Protein AF-A0A225W3D7-F1 (afdb_monomer_lite)

Structure (mmCIF, N/CA/C/O backbone):
data_AF-A0A225W3D7-F1
#
_entry.id   AF-A0A225W3D7-F1
#
loop_
_atom_site.group_PDB
_atom_site.id
_atom_site.type_symbol
_atom_site.label_atom_id
_atom_site.label_alt_id
_atom_site.label_comp_id
_atom_site.label_asym_id
_atom_site.label_entity_id
_atom_site.label_seq_id
_atom_site.pdbx_PDB_ins_code
_atom_site.Cartn_x
_atom_site.Cartn_y
_atom_site.Cartn_z
_atom_site.occupancy
_atom_site.B_iso_or_equiv
_atom_site.auth_seq_id
_atom_site.auth_comp_id
_atom_site.auth_asym_id
_atom_site.auth_atom_id
_atom_site.pdbx_PDB_model_num
ATOM 1 N N . MET A 1 1 ? -25.506 -6.563 2.446 1.00 46.19 1 MET A N 1
ATOM 2 C CA . MET A 1 1 ? -24.311 -6.258 3.264 1.00 46.19 1 MET A CA 1
ATOM 3 C C . MET A 1 1 ? -24.470 -6.936 4.627 1.00 46.19 1 MET A C 1
ATOM 5 O O . MET A 1 1 ? -25.167 -6.408 5.478 1.00 46.19 1 MET A O 1
ATOM 9 N N . MET A 1 2 ? -23.914 -8.143 4.806 1.00 47.34 2 MET A N 1
ATOM 10 C CA . MET A 1 2 ? -24.110 -8.988 6.008 1.00 47.34 2 MET A CA 1
ATOM 11 C C . MET A 1 2 ? -23.535 -8.390 7.308 1.00 47.34 2 MET A C 1
ATOM 13 O O . MET A 1 2 ? -23.976 -8.756 8.388 1.00 47.34 2 MET A O 1
ATOM 17 N N . ILE A 1 3 ? -22.587 -7.451 7.216 1.00 51.03 3 ILE A N 1
ATOM 18 C CA . ILE A 1 3 ? -21.851 -6.908 8.374 1.00 51.03 3 ILE A CA 1
ATOM 19 C C . ILE A 1 3 ? -22.682 -5.896 9.187 1.00 51.03 3 ILE A C 1
ATOM 21 O O . ILE A 1 3 ? -22.378 -5.651 10.344 1.00 51.03 3 ILE A O 1
ATOM 25 N N . ARG A 1 4 ? -23.775 -5.346 8.640 1.00 57.97 4 ARG A N 1
ATOM 26 C CA . ARG A 1 4 ? -24.638 -4.401 9.380 1.00 57.97 4 ARG A CA 1
ATOM 27 C C . ARG A 1 4 ? -25.590 -5.061 10.382 1.00 57.97 4 ARG A C 1
ATOM 29 O O . ARG A 1 4 ? -26.176 -4.355 11.192 1.00 57.97 4 ARG A O 1
ATOM 36 N N . ALA A 1 5 ? -25.770 -6.380 10.313 1.00 67.00 5 ALA A N 1
ATOM 37 C CA . ALA A 1 5 ? -26.705 -7.103 11.177 1.00 67.00 5 ALA A CA 1
ATOM 38 C C . ALA A 1 5 ? -26.082 -7.588 12.498 1.00 67.00 5 ALA A C 1
ATOM 40 O O . ALA A 1 5 ? -26.824 -7.939 13.409 1.00 67.00 5 ALA A O 1
ATOM 41 N N . TYR A 1 6 ? -24.751 -7.606 12.598 1.00 71.06 6 TYR A N 1
ATOM 42 C CA . TYR A 1 6 ? -24.012 -8.186 13.720 1.00 71.06 6 TYR A CA 1
ATOM 43 C C . TYR A 1 6 ? -23.011 -7.181 14.279 1.00 71.06 6 TYR A C 1
ATOM 45 O O . TYR A 1 6 ? -22.413 -6.409 13.524 1.00 71.06 6 TYR A O 1
ATOM 53 N N . ALA A 1 7 ? -22.804 -7.199 15.593 1.00 80.75 7 ALA A N 1
ATOM 54 C CA . ALA A 1 7 ? -21.787 -6.364 16.216 1.00 80.75 7 ALA A CA 1
ATOM 55 C C . ALA A 1 7 ? -20.384 -6.873 15.849 1.00 80.75 7 ALA A C 1
ATOM 57 O O . ALA A 1 7 ? -20.157 -8.074 15.691 1.00 80.75 7 ALA A O 1
ATOM 58 N N . TRP A 1 8 ? -19.405 -5.968 15.747 1.00 84.19 8 TRP A N 1
ATOM 59 C CA . TRP A 1 8 ? -18.025 -6.360 15.438 1.00 84.19 8 TRP A CA 1
ATOM 60 C C . TRP A 1 8 ? -17.459 -7.367 16.451 1.00 84.19 8 TRP A C 1
ATOM 62 O O . TRP A 1 8 ? -16.755 -8.296 16.063 1.00 84.19 8 TRP A O 1
ATOM 72 N N . SER A 1 9 ? -17.833 -7.246 17.726 1.00 84.00 9 SER A N 1
ATOM 73 C CA . SER A 1 9 ? -17.479 -8.195 18.789 1.00 84.00 9 SER A CA 1
ATOM 74 C C . SER A 1 9 ? -17.951 -9.631 18.526 1.00 84.00 9 SER A C 1
ATOM 76 O O . SER A 1 9 ? -17.339 -10.571 19.027 1.00 84.00 9 SER A O 1
ATOM 78 N N . GLU A 1 10 ? -19.006 -9.818 17.733 1.00 82.62 10 GLU A N 1
ATOM 79 C CA . GLU A 1 10 ? -19.596 -11.128 17.441 1.00 82.62 10 GLU A CA 1
ATOM 80 C C . GLU A 1 10 ? -18.917 -11.808 16.250 1.00 82.62 10 GLU A C 1
ATOM 82 O O . GLU A 1 10 ? -18.742 -13.026 16.237 1.00 82.62 10 GLU A O 1
ATOM 87 N N . ILE A 1 11 ? -18.526 -11.026 15.238 1.00 83.44 11 ILE A N 1
ATOM 88 C CA . ILE A 1 11 ? -18.059 -11.560 13.949 1.00 83.44 11 ILE A CA 1
ATOM 89 C C . ILE A 1 11 ? -16.603 -11.230 13.623 1.00 83.44 11 ILE A C 1
ATOM 91 O O . ILE A 1 11 ? -16.066 -11.775 12.661 1.00 83.44 11 ILE A O 1
ATOM 95 N N . GLY A 1 12 ? -15.947 -10.364 14.396 1.00 83.00 12 GLY A N 1
ATOM 96 C CA . GLY A 1 12 ? -14.654 -9.781 14.039 1.00 83.00 12 GLY A CA 1
ATOM 97 C C . GLY A 1 12 ? -13.558 -10.821 13.826 1.00 83.00 12 GLY A C 1
ATOM 98 O O . GLY A 1 12 ? -12.885 -10.810 12.796 1.00 83.00 12 GLY A O 1
ATOM 99 N N . VAL A 1 13 ? -13.443 -11.784 14.745 1.00 83.31 13 VAL A N 1
ATOM 100 C CA . VAL A 1 13 ? -12.462 -12.882 14.652 1.00 83.31 13 VAL A CA 1
ATOM 101 C C . VAL A 1 13 ? -12.706 -13.733 13.403 1.00 83.31 13 VAL A C 1
ATOM 103 O O . VAL A 1 13 ? -11.789 -14.003 12.628 1.00 83.31 13 VAL A O 1
ATOM 106 N N . VAL A 1 14 ? -13.963 -14.113 13.156 1.00 84.12 14 VAL A N 1
ATOM 107 C CA . VAL A 1 14 ? -14.334 -14.928 11.989 1.00 84.12 14 VAL A CA 1
ATOM 108 C C . VAL A 1 14 ? -14.073 -14.161 10.691 1.00 84.12 14 VAL A C 1
ATOM 110 O O . VAL A 1 14 ? -13.495 -14.715 9.756 1.00 84.12 14 VAL A O 1
ATOM 113 N N . GLY A 1 15 ? -14.429 -12.876 10.646 1.00 81.44 15 GLY A N 1
ATOM 114 C CA . GLY A 1 15 ? -14.193 -12.001 9.501 1.00 81.44 15 GLY A CA 1
ATOM 115 C C . GLY A 1 15 ? -12.708 -11.863 9.169 1.00 81.44 15 GLY A C 1
ATOM 116 O O . GLY A 1 15 ? -12.321 -12.028 8.012 1.00 81.44 15 GLY A O 1
ATOM 117 N N . MET A 1 16 ? -11.855 -11.643 10.173 1.00 82.00 16 MET A N 1
ATOM 118 C CA . MET A 1 16 ? -10.404 -11.572 9.970 1.00 82.00 16 MET A CA 1
ATOM 119 C C . MET A 1 16 ? -9.820 -12.889 9.454 1.00 82.00 16 MET A C 1
ATOM 121 O O . MET A 1 16 ? -8.981 -12.886 8.546 1.00 82.00 16 MET A O 1
ATOM 125 N N . LYS A 1 17 ? -10.281 -14.021 9.992 1.00 82.62 17 LYS A N 1
ATOM 126 C CA . LYS A 1 17 ? -9.837 -15.347 9.560 1.00 82.62 17 LYS A CA 1
ATOM 127 C C . LYS A 1 17 ? -10.194 -15.622 8.098 1.00 82.62 17 LYS A C 1
ATOM 129 O O . LYS A 1 17 ? -9.327 -16.054 7.339 1.00 82.62 17 LYS A O 1
ATOM 134 N N . VAL A 1 18 ? -11.433 -15.329 7.691 1.00 81.44 18 VAL A N 1
ATOM 135 C CA . VAL A 1 18 ? -11.905 -15.508 6.303 1.00 81.44 18 VAL A CA 1
ATOM 136 C C . VAL A 1 18 ? -11.106 -14.649 5.323 1.00 81.44 18 VAL A C 1
ATOM 138 O O . VAL A 1 18 ? -10.781 -15.110 4.233 1.00 81.44 18 VAL A O 1
ATOM 141 N N . MET A 1 19 ? -10.718 -13.435 5.716 1.00 78.62 19 MET A N 1
ATOM 142 C CA . MET A 1 19 ? -9.915 -12.549 4.863 1.00 78.62 19 MET A CA 1
ATOM 143 C C . MET A 1 19 ? -8.419 -12.895 4.831 1.00 78.62 19 MET A C 1
ATOM 145 O O . MET A 1 19 ? -7.617 -12.126 4.306 1.00 78.62 19 MET A O 1
ATOM 149 N N . GLY A 1 20 ? -8.011 -14.031 5.403 1.00 75.31 20 GLY A N 1
ATOM 150 C CA . GLY A 1 20 ? -6.622 -14.489 5.360 1.00 75.31 20 GLY A CA 1
ATOM 151 C C . GLY A 1 20 ? -5.661 -13.679 6.238 1.00 75.31 20 GLY A C 1
ATOM 152 O O . GLY A 1 20 ? -4.445 -13.870 6.154 1.00 75.31 20 GLY A O 1
ATOM 153 N N . ILE A 1 21 ? -6.181 -12.810 7.111 1.00 77.38 21 ILE A N 1
ATOM 154 C CA . ILE A 1 21 ? -5.370 -12.016 8.043 1.00 77.38 21 ILE A CA 1
ATOM 155 C C . ILE A 1 21 ? -4.694 -12.938 9.056 1.00 77.38 21 ILE A C 1
ATOM 157 O O . ILE A 1 21 ? -3.502 -12.797 9.304 1.00 77.38 21 ILE A O 1
ATOM 161 N N . GLU A 1 22 ? -5.405 -13.925 9.593 1.00 66.75 22 GLU A N 1
ATOM 162 C CA . GLU A 1 22 ? -4.823 -14.862 10.565 1.00 66.75 22 GLU A CA 1
ATOM 163 C C . GLU A 1 22 ? -4.150 -16.070 9.905 1.00 66.75 22 GLU A C 1
ATOM 165 O O . GLU A 1 22 ? -3.171 -16.598 10.419 1.00 66.75 22 GLU A O 1
ATOM 170 N N . ALA A 1 23 ? -4.639 -16.497 8.740 1.00 61.50 23 ALA A N 1
ATOM 171 C CA . ALA A 1 23 ? -4.251 -17.777 8.150 1.00 61.50 23 ALA A CA 1
ATOM 172 C C . ALA A 1 23 ? -2.967 -17.743 7.295 1.00 61.50 23 ALA A C 1
ATOM 174 O O . ALA A 1 23 ? -2.565 -18.781 6.782 1.00 61.50 23 ALA A O 1
ATOM 175 N N . ASN A 1 24 ? -2.320 -16.581 7.119 1.00 58.69 24 ASN A N 1
ATOM 176 C CA . ASN A 1 24 ? -1.151 -16.413 6.234 1.00 58.69 24 ASN A CA 1
ATOM 177 C C . ASN A 1 24 ? -1.342 -17.026 4.827 1.00 58.69 24 ASN A C 1
ATOM 179 O O . ASN A 1 24 ? -0.375 -17.441 4.188 1.00 58.69 24 ASN A O 1
ATOM 183 N N . TYR A 1 25 ? -2.579 -17.043 4.312 1.00 51.28 25 TYR A N 1
ATOM 184 C CA . TYR A 1 25 ? -2.802 -17.248 2.880 1.00 51.28 25 TYR A CA 1
ATOM 185 C C . TYR A 1 25 ? -2.006 -16.183 2.114 1.00 51.28 25 TYR A C 1
ATOM 187 O O . TYR A 1 25 ? -1.880 -15.060 2.605 1.00 51.28 25 TYR A O 1
ATOM 195 N N . GLY A 1 26 ? -1.429 -16.573 0.970 1.00 53.19 26 GLY A N 1
ATOM 196 C CA . GLY A 1 26 ? -0.350 -15.873 0.257 1.00 53.19 26 GLY A CA 1
ATOM 197 C C . GLY A 1 26 ? -0.387 -14.337 0.273 1.00 53.19 26 GLY A C 1
ATOM 198 O O . GLY A 1 26 ? -1.444 -13.715 0.344 1.00 53.19 26 GLY A O 1
ATOM 199 N N . MET A 1 27 ? 0.803 -13.733 0.164 1.00 56.69 27 MET A N 1
ATOM 200 C CA . MET A 1 27 ? 1.127 -12.350 0.570 1.00 56.69 27 MET A CA 1
ATOM 201 C C . MET A 1 27 ? 0.165 -11.237 0.109 1.00 56.69 27 MET A C 1
ATOM 203 O O . MET A 1 27 ? 0.107 -10.193 0.753 1.00 56.69 27 MET A O 1
ATOM 207 N N . THR A 1 28 ? -0.578 -11.439 -0.978 1.00 59.78 28 THR A N 1
ATOM 208 C CA . THR A 1 2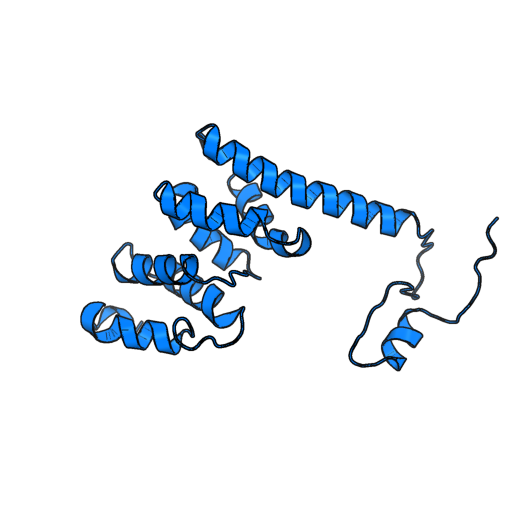8 ? -1.495 -10.452 -1.565 1.00 59.78 28 THR A CA 1
ATOM 209 C C . THR A 1 28 ? -2.890 -10.471 -0.924 1.00 59.78 28 THR A C 1
ATOM 211 O O . THR A 1 28 ? -3.445 -9.417 -0.618 1.00 59.78 28 THR A O 1
ATOM 214 N N . TYR A 1 29 ? -3.457 -11.655 -0.659 1.00 65.75 29 TYR A N 1
ATOM 215 C CA . TYR A 1 29 ? -4.843 -11.780 -0.179 1.00 65.75 29 TYR A CA 1
ATOM 216 C C . TYR A 1 29 ? -4.997 -11.345 1.280 1.00 65.75 29 TYR A C 1
ATOM 218 O O . TYR A 1 29 ? -5.954 -10.652 1.611 1.00 65.75 29 TYR A O 1
ATOM 226 N N . GLY A 1 30 ? -4.020 -11.671 2.133 1.00 75.19 30 GLY A N 1
ATOM 227 C CA . GLY A 1 30 ? -4.029 -11.303 3.555 1.00 75.19 30 GLY A CA 1
ATOM 228 C C . GLY A 1 30 ? -3.743 -9.824 3.849 1.00 75.19 30 GLY A C 1
ATOM 229 O O . GLY A 1 30 ? -3.601 -9.465 5.019 1.00 75.19 30 GLY A O 1
ATOM 230 N N . VAL A 1 31 ? -3.616 -8.985 2.812 1.00 85.31 31 VAL A N 1
ATOM 231 C CA . VAL A 1 31 ? -3.320 -7.548 2.915 1.00 85.31 31 VAL A CA 1
ATOM 232 C C . VAL A 1 31 ? -4.323 -6.723 2.107 1.00 85.31 31 VAL A C 1
ATOM 234 O O . VAL A 1 31 ? -4.947 -5.828 2.669 1.00 85.31 31 VAL A O 1
ATOM 237 N N . GLU A 1 32 ? -4.523 -7.014 0.816 1.00 89.12 32 GLU A N 1
ATOM 238 C CA . GLU A 1 32 ? -5.388 -6.182 -0.034 1.00 89.12 32 GLU A CA 1
ATOM 239 C C . GLU A 1 32 ? -6.869 -6.316 0.301 1.00 89.12 32 GLU A C 1
ATOM 241 O O . GLU A 1 32 ? -7.542 -5.308 0.493 1.00 89.12 32 GLU A O 1
ATOM 246 N N . LEU A 1 33 ? -7.380 -7.546 0.392 1.00 88.38 33 LEU A N 1
ATOM 247 C CA . LEU A 1 33 ? -8.801 -7.781 0.636 1.00 88.38 33 LEU A CA 1
ATOM 248 C C . LEU A 1 33 ? -9.280 -7.147 1.959 1.00 88.38 33 LEU A C 1
ATOM 250 O O . LEU A 1 33 ? -10.287 -6.440 1.924 1.00 88.38 33 LEU A O 1
ATOM 254 N N . PRO A 1 34 ? -8.560 -7.291 3.092 1.00 90.50 34 PRO A N 1
ATOM 255 C CA . PRO A 1 34 ? -8.879 -6.569 4.322 1.00 90.50 34 PRO A CA 1
ATOM 256 C C . PRO A 1 34 ? -8.973 -5.051 4.158 1.00 90.50 34 PRO A C 1
ATOM 258 O O . PRO A 1 34 ? -9.863 -4.429 4.731 1.00 90.50 34 PRO A O 1
ATOM 261 N N . LEU A 1 35 ? -8.068 -4.446 3.381 1.00 91.75 35 LEU A N 1
ATOM 262 C CA . LEU A 1 35 ? -8.082 -3.003 3.146 1.00 91.75 35 LEU A CA 1
ATOM 263 C C . LEU A 1 35 ? -9.250 -2.586 2.268 1.00 91.75 35 LEU A C 1
ATOM 265 O O . LEU A 1 35 ? -9.898 -1.591 2.566 1.00 91.75 35 LEU A O 1
ATOM 269 N N . LEU A 1 36 ? -9.544 -3.344 1.213 1.00 91.38 36 LEU A N 1
ATOM 270 C CA . LEU A 1 36 ? -10.694 -3.065 0.358 1.00 91.38 36 LEU A CA 1
ATOM 271 C C . LEU A 1 36 ? -11.994 -3.152 1.159 1.00 91.38 36 LEU A C 1
ATOM 273 O O . LEU A 1 36 ? -12.809 -2.242 1.080 1.00 91.38 36 LEU A O 1
ATOM 277 N N . VAL A 1 37 ? -12.150 -4.175 2.006 1.00 90.50 37 VAL A N 1
ATOM 278 C CA . VAL A 1 37 ? -13.316 -4.266 2.894 1.00 90.50 37 VAL A CA 1
ATOM 279 C C . VAL A 1 37 ? -13.344 -3.103 3.884 1.00 90.50 37 VAL A C 1
ATOM 281 O O . VAL A 1 37 ? -14.392 -2.493 4.053 1.00 90.50 37 VAL A O 1
ATOM 284 N N . ALA A 1 38 ? -12.212 -2.739 4.491 1.00 91.50 38 ALA A N 1
ATOM 285 C CA . ALA A 1 38 ? -12.137 -1.584 5.386 1.00 91.50 38 ALA A CA 1
ATOM 286 C C . ALA A 1 38 ? -12.506 -0.258 4.698 1.00 91.50 38 ALA A C 1
ATOM 288 O O . ALA A 1 38 ? -13.034 0.637 5.354 1.00 91.50 38 ALA A O 1
ATOM 289 N N . GLY A 1 39 ? -12.245 -0.126 3.394 1.00 90.50 39 GLY A N 1
ATOM 290 C CA . GLY A 1 39 ? -12.642 1.032 2.592 1.00 90.50 39 GLY A CA 1
ATOM 291 C C . GLY A 1 39 ? -14.157 1.213 2.477 1.00 90.50 39 GLY A C 1
ATOM 292 O O . GLY A 1 39 ? -14.615 2.348 2.396 1.00 90.50 39 GLY A O 1
ATOM 293 N N . GLU A 1 40 ? -14.914 0.117 2.544 1.00 90.44 40 GLU A N 1
ATOM 294 C CA . GLU A 1 40 ? -16.381 0.093 2.438 1.00 90.44 40 GLU A CA 1
ATOM 295 C C . GLU A 1 40 ? -17.094 0.149 3.801 1.00 90.44 40 GLU A C 1
ATOM 297 O O . GLU A 1 40 ? -18.325 0.166 3.868 1.00 90.44 40 GLU A O 1
ATOM 302 N N . LEU A 1 41 ? -16.344 0.121 4.906 1.00 89.50 41 LEU A N 1
ATOM 303 C CA . LEU A 1 41 ? -16.901 0.187 6.255 1.00 89.50 41 LEU A CA 1
ATOM 304 C C . LEU A 1 41 ? -17.011 1.634 6.737 1.00 89.50 41 LEU A C 1
ATOM 306 O O . LEU A 1 41 ? -16.128 2.461 6.495 1.00 89.50 41 LEU A O 1
ATOM 310 N N . ASP A 1 42 ? -18.078 1.900 7.490 1.00 88.69 42 ASP A N 1
ATOM 311 C CA . ASP A 1 42 ? -18.244 3.145 8.234 1.00 88.69 42 ASP A CA 1
ATOM 312 C C . ASP A 1 42 ? -17.089 3.313 9.246 1.00 88.69 42 ASP A C 1
ATOM 314 O O . ASP A 1 42 ? -16.513 2.332 9.738 1.00 88.69 42 ASP A O 1
ATOM 318 N N . ASP A 1 43 ? -16.732 4.563 9.555 1.00 85.81 43 ASP A N 1
ATOM 319 C CA . ASP A 1 43 ? -15.683 4.852 10.534 1.00 85.81 43 ASP A CA 1
ATOM 320 C C . ASP A 1 43 ? -16.057 4.266 11.902 1.00 85.81 43 ASP A C 1
ATOM 322 O O . ASP A 1 43 ? -17.056 4.639 12.516 1.00 85.81 43 ASP A O 1
ATOM 326 N N . GLY A 1 44 ? -15.256 3.311 12.376 1.00 87.62 44 GLY A N 1
ATOM 327 C CA . GLY A 1 44 ? -15.560 2.567 13.590 1.00 87.62 44 GLY A CA 1
ATOM 328 C C . GLY A 1 44 ? -14.594 1.419 13.856 1.00 87.62 44 GLY A C 1
ATOM 329 O O . GLY A 1 44 ? -13.586 1.239 13.167 1.00 87.62 44 GLY A O 1
ATOM 330 N N . GLU A 1 45 ? -14.920 0.629 14.877 1.00 89.38 45 GLU A N 1
ATOM 331 C CA . GLU A 1 45 ? -14.060 -0.436 15.401 1.00 89.38 45 GLU A CA 1
ATOM 332 C C . GLU A 1 45 ? -13.659 -1.454 14.327 1.00 89.38 45 GLU A C 1
ATOM 334 O O . GLU A 1 45 ? -12.481 -1.782 14.200 1.00 89.38 45 GLU A O 1
ATOM 339 N N . ALA A 1 46 ? -14.608 -1.889 13.494 1.00 88.81 46 ALA A N 1
ATOM 340 C CA . ALA A 1 46 ? -14.360 -2.875 12.445 1.00 88.81 46 ALA A CA 1
ATOM 341 C C . ALA A 1 46 ? -13.310 -2.396 11.429 1.00 88.81 46 ALA A C 1
ATOM 343 O O . ALA A 1 46 ? -12.345 -3.103 11.133 1.00 88.81 46 ALA A O 1
ATOM 344 N N . LYS A 1 47 ? -13.456 -1.159 10.939 1.00 91.06 47 LYS A N 1
ATOM 345 C CA . LYS A 1 47 ? -12.514 -0.539 10.001 1.00 91.06 47 LYS A CA 1
ATOM 346 C C . LYS A 1 47 ? -11.113 -0.430 10.604 1.00 91.06 47 LYS A C 1
ATOM 348 O O . LYS A 1 47 ? -10.134 -0.837 9.977 1.00 91.06 47 LYS A O 1
ATOM 353 N N . GLN A 1 48 ? -11.020 0.056 11.843 1.00 90.31 48 GLN A N 1
ATOM 354 C CA . GLN A 1 48 ? -9.746 0.189 12.556 1.00 90.31 48 GLN A CA 1
ATOM 355 C C . GLN A 1 48 ? -9.090 -1.167 12.829 1.00 90.31 48 GLN A C 1
ATOM 357 O O . GLN A 1 48 ? -7.872 -1.307 12.714 1.00 90.31 48 GLN A O 1
ATOM 362 N N . ALA A 1 49 ? -9.886 -2.191 13.132 1.00 90.75 49 ALA A N 1
ATOM 363 C CA . ALA A 1 49 ? -9.392 -3.534 13.378 1.00 90.75 49 ALA A CA 1
ATOM 364 C C . ALA A 1 49 ? -8.757 -4.145 12.116 1.00 90.75 49 ALA A C 1
ATOM 366 O O . ALA A 1 49 ? -7.648 -4.680 12.197 1.00 90.75 49 ALA A O 1
ATOM 367 N N . PHE A 1 50 ? -9.398 -4.006 10.949 1.00 91.25 50 PHE A N 1
ATOM 368 C CA . PHE A 1 50 ? -8.837 -4.461 9.672 1.00 91.25 50 PHE A CA 1
ATOM 369 C C . PHE A 1 50 ? -7.542 -3.732 9.311 1.00 91.25 50 PHE A C 1
ATOM 371 O O . PHE A 1 50 ? -6.529 -4.377 9.029 1.00 91.25 50 PHE A O 1
ATOM 378 N N . ILE A 1 51 ? -7.542 -2.399 9.375 1.00 91.38 51 ILE A N 1
ATOM 379 C CA . ILE A 1 51 ? -6.364 -1.585 9.054 1.00 91.38 51 ILE A CA 1
ATOM 380 C C . ILE A 1 51 ? -5.214 -1.907 10.013 1.00 91.38 51 ILE A C 1
ATOM 382 O O . ILE A 1 51 ? -4.097 -2.189 9.576 1.00 91.38 51 ILE A O 1
ATOM 386 N N . GLY A 1 52 ? -5.482 -1.945 11.319 1.00 90.69 52 GLY A N 1
ATOM 387 C CA . GLY A 1 52 ? -4.479 -2.266 12.329 1.00 90.69 52 GLY A CA 1
ATOM 388 C C . GLY A 1 52 ? -3.889 -3.665 12.149 1.00 90.69 52 GLY A C 1
ATOM 389 O O . GLY A 1 52 ? -2.682 -3.853 12.309 1.00 90.69 52 GLY A O 1
ATOM 390 N N . ALA A 1 53 ? -4.707 -4.652 11.778 1.00 89.19 53 ALA A N 1
ATOM 391 C CA . ALA A 1 53 ? -4.220 -6.001 11.513 1.00 89.19 53 ALA A CA 1
ATOM 392 C C . ALA A 1 53 ? -3.303 -6.053 10.282 1.00 89.19 53 ALA A C 1
ATOM 394 O O . ALA A 1 53 ? -2.255 -6.700 10.319 1.00 89.19 53 ALA A O 1
ATOM 395 N N . VAL A 1 54 ? -3.645 -5.308 9.231 1.00 89.94 54 VAL A N 1
ATOM 396 C CA . VAL A 1 54 ? -2.823 -5.185 8.025 1.00 89.94 54 VAL A CA 1
ATOM 397 C C . VAL A 1 54 ? -1.490 -4.488 8.308 1.00 89.94 54 VAL A C 1
ATOM 399 O O . VAL A 1 54 ? -0.448 -4.957 7.856 1.00 89.94 54 VAL A O 1
ATOM 402 N N . ILE A 1 55 ? -1.474 -3.410 9.097 1.00 89.62 55 ILE A N 1
ATOM 403 C CA . ILE A 1 55 ? -0.227 -2.715 9.462 1.00 89.62 55 ILE A CA 1
ATOM 404 C C . ILE A 1 55 ? 0.725 -3.653 10.224 1.00 89.62 55 ILE A C 1
ATOM 406 O O . ILE A 1 55 ? 1.943 -3.619 10.017 1.00 89.62 55 ILE A O 1
ATOM 410 N N . ARG A 1 56 ? 0.184 -4.532 11.077 1.00 88.25 56 ARG A N 1
ATOM 411 C CA . ARG A 1 56 ? 0.974 -5.498 11.856 1.00 88.25 56 ARG A CA 1
ATOM 412 C C . ARG A 1 56 ? 1.589 -6.618 11.014 1.00 88.25 56 ARG A C 1
ATOM 414 O O . ARG A 1 56 ? 2.546 -7.237 11.471 1.00 88.25 56 ARG A O 1
ATOM 421 N N . LYS A 1 57 ? 1.113 -6.862 9.788 1.00 85.12 57 LYS A N 1
ATOM 422 C CA . LYS A 1 57 ? 1.683 -7.890 8.902 1.00 85.12 57 LYS A CA 1
ATOM 423 C C . LYS A 1 57 ? 3.119 -7.561 8.525 1.00 85.12 57 LYS A C 1
ATOM 425 O O . LYS A 1 57 ? 3.404 -6.469 8.036 1.00 85.12 57 LYS A O 1
ATOM 430 N N . GLU A 1 58 ? 4.025 -8.515 8.708 1.00 80.06 58 GLU A N 1
ATOM 431 C CA . GLU A 1 58 ? 5.427 -8.378 8.305 1.00 80.06 58 GLU A CA 1
ATOM 432 C C . GLU A 1 58 ? 5.548 -8.187 6.789 1.00 80.06 58 GLU A C 1
ATOM 434 O O . GLU A 1 58 ? 6.113 -7.196 6.316 1.00 80.06 58 GLU A O 1
ATOM 439 N N . HIS A 1 59 ? 4.914 -9.083 6.032 1.00 78.62 59 HIS A N 1
ATOM 440 C CA . HIS A 1 59 ? 4.790 -8.975 4.590 1.00 78.62 59 HIS A CA 1
ATOM 441 C C . HIS A 1 59 ? 3.617 -8.073 4.221 1.00 78.62 59 HIS A C 1
ATOM 443 O O . HIS A 1 59 ? 2.454 -8.448 4.323 1.00 78.62 59 HIS A O 1
ATOM 449 N N . PHE A 1 60 ? 3.948 -6.867 3.781 1.00 78.44 60 PHE A N 1
ATOM 450 C CA . PHE A 1 60 ? 2.984 -5.863 3.363 1.00 78.44 60 PHE A CA 1
ATOM 451 C C . PHE A 1 60 ? 3.198 -5.594 1.881 1.00 78.44 60 PHE A C 1
ATOM 453 O O . PHE A 1 60 ? 4.230 -5.032 1.535 1.00 78.44 60 PHE A O 1
ATOM 460 N N . GLN A 1 61 ? 2.299 -6.004 0.988 1.00 81.94 61 GLN A N 1
ATOM 461 C CA . GLN A 1 61 ? 2.382 -5.704 -0.445 1.00 81.94 61 GLN A CA 1
ATOM 462 C C . GLN A 1 61 ? 0.998 -5.379 -0.988 1.00 81.94 61 GLN A C 1
ATOM 464 O O . GLN A 1 61 ? 0.054 -6.118 -0.748 1.00 81.94 61 GLN A O 1
ATOM 469 N N . LEU A 1 62 ? 0.915 -4.269 -1.720 1.00 85.19 62 LEU A N 1
ATOM 470 C CA . LEU A 1 62 ? -0.283 -3.873 -2.445 1.00 85.19 62 LEU A CA 1
ATOM 471 C C . LEU A 1 62 ? 0.048 -3.904 -3.930 1.00 85.19 62 LEU A C 1
ATOM 473 O O . LEU A 1 62 ? 1.120 -3.448 -4.337 1.00 85.19 62 LEU A O 1
ATOM 477 N N . SER A 1 63 ? -0.870 -4.460 -4.701 1.00 85.12 63 SER A N 1
ATOM 478 C CA . SER A 1 63 ? -0.888 -4.483 -6.161 1.00 85.12 63 SER A CA 1
ATOM 479 C C . SER A 1 63 ? -1.792 -3.388 -6.722 1.00 85.12 63 SER A C 1
ATOM 481 O O . SER A 1 63 ? -1.575 -2.932 -7.841 1.00 85.12 63 SER A O 1
ATOM 483 N N . SER A 1 64 ? -2.788 -2.954 -5.952 1.00 88.69 64 SER A N 1
ATOM 484 C CA . SER A 1 64 ? -3.848 -2.051 -6.384 1.00 88.69 64 SER A CA 1
ATOM 485 C C . SER A 1 64 ? -3.706 -0.650 -5.791 1.00 88.69 64 SER A C 1
ATOM 487 O O . SER A 1 64 ? -3.426 -0.464 -4.602 1.00 88.69 64 SER A O 1
ATOM 489 N N . ALA A 1 65 ? -3.952 0.359 -6.631 1.00 89.56 65 ALA A N 1
ATOM 490 C CA . ALA A 1 65 ? -4.051 1.747 -6.189 1.00 89.56 65 ALA A CA 1
ATOM 491 C C . ALA A 1 65 ? -5.235 1.942 -5.226 1.00 89.56 65 ALA A C 1
ATOM 493 O O . ALA A 1 65 ? -5.129 2.721 -4.288 1.00 89.56 65 ALA A O 1
ATOM 494 N N . THR A 1 66 ? -6.326 1.186 -5.393 1.00 91.94 66 THR A N 1
ATOM 495 C CA . THR A 1 66 ? -7.508 1.253 -4.520 1.00 91.94 66 THR A CA 1
ATOM 496 C C . THR A 1 66 ? -7.185 0.871 -3.075 1.00 91.94 66 THR A C 1
ATOM 498 O O . THR A 1 66 ? -7.499 1.626 -2.158 1.00 91.94 66 THR A O 1
ATOM 501 N N . ALA A 1 67 ? -6.495 -0.251 -2.840 1.00 91.06 67 ALA A N 1
ATOM 502 C CA . ALA A 1 67 ? -6.090 -0.622 -1.483 1.00 91.06 67 ALA A CA 1
ATOM 503 C C . ALA A 1 67 ? -5.066 0.373 -0.905 1.00 91.06 67 ALA A C 1
ATOM 505 O O . ALA A 1 67 ? -5.101 0.695 0.287 1.00 91.06 67 ALA A O 1
ATOM 506 N N . ALA A 1 68 ? -4.173 0.901 -1.751 1.00 90.69 68 ALA A N 1
ATOM 507 C CA . ALA A 1 68 ? -3.229 1.943 -1.352 1.00 90.69 68 ALA A CA 1
ATOM 508 C C . ALA A 1 68 ? -3.941 3.249 -0.959 1.00 90.69 68 ALA A C 1
ATOM 510 O O . ALA A 1 68 ? -3.512 3.916 -0.020 1.00 90.69 68 ALA A O 1
ATOM 511 N N . GLU A 1 69 ? -5.052 3.585 -1.613 1.00 91.50 69 GLU A N 1
ATOM 512 C CA . GLU A 1 69 ? -5.866 4.762 -1.312 1.00 91.50 69 GLU A CA 1
ATOM 513 C C . GLU A 1 69 ? -6.574 4.635 0.041 1.00 91.50 69 GLU A C 1
ATOM 515 O O . GLU A 1 69 ? -6.603 5.593 0.815 1.00 91.50 69 GLU A O 1
ATOM 520 N N . VAL A 1 70 ? -7.056 3.437 0.394 1.00 92.06 70 VAL A N 1
ATOM 521 C CA . VAL A 1 70 ? -7.592 3.178 1.740 1.00 92.06 70 VAL A CA 1
ATOM 522 C C . VAL A 1 70 ? -6.506 3.383 2.800 1.00 92.06 70 VAL A C 1
ATOM 524 O O . VAL A 1 70 ? -6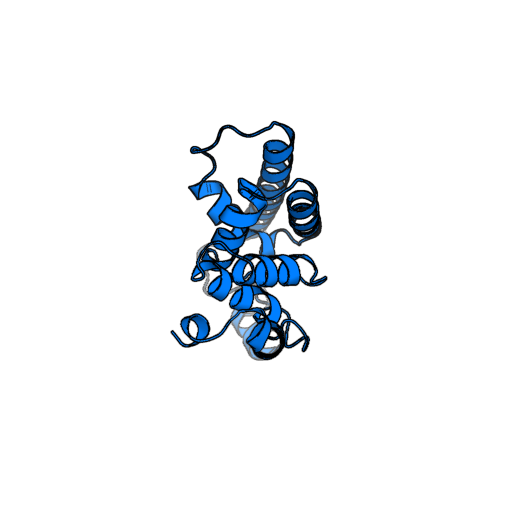.738 4.079 3.791 1.00 92.06 70 VAL A O 1
ATOM 527 N N . MET A 1 71 ? -5.304 2.840 2.592 1.00 89.25 71 MET A N 1
ATOM 528 C CA . MET A 1 71 ? -4.175 3.049 3.512 1.00 89.25 71 MET A CA 1
ATOM 529 C C . MET A 1 71 ? -3.780 4.521 3.624 1.00 89.25 71 MET A C 1
ATOM 531 O O . MET A 1 71 ? -3.491 5.015 4.715 1.00 89.25 71 MET A O 1
ATOM 535 N N . TRP A 1 72 ? -3.785 5.234 2.503 1.00 87.56 72 TRP A N 1
ATOM 536 C CA . TRP A 1 72 ? -3.487 6.654 2.466 1.00 87.56 72 TRP A CA 1
ATOM 537 C C . TRP A 1 72 ? -4.466 7.461 3.318 1.00 87.56 72 TRP A C 1
ATOM 539 O O . TRP A 1 72 ? -4.044 8.136 4.257 1.00 87.56 72 TRP A O 1
ATOM 549 N N . LYS A 1 73 ? -5.769 7.333 3.045 1.00 88.12 73 LYS A N 1
ATOM 550 C CA . LYS A 1 73 ? -6.824 8.114 3.707 1.00 88.12 73 LYS A CA 1
ATOM 551 C C . LYS A 1 73 ? -6.894 7.871 5.211 1.00 88.12 73 LYS A C 1
ATOM 553 O O . LYS A 1 73 ? -7.184 8.804 5.950 1.00 88.12 73 LYS A O 1
ATOM 558 N N . ASN A 1 74 ? -6.622 6.645 5.657 1.00 88.25 74 ASN A N 1
ATOM 559 C CA . ASN A 1 74 ? -6.848 6.246 7.048 1.00 88.25 74 ASN A CA 1
ATOM 560 C C . ASN A 1 74 ? -5.581 6.186 7.912 1.00 88.25 74 ASN A C 1
ATOM 562 O O . ASN A 1 74 ? -5.683 6.190 9.133 1.00 88.25 74 ASN A O 1
ATOM 566 N N . VAL A 1 75 ? -4.392 6.098 7.307 1.00 86.25 75 VAL A N 1
ATOM 567 C CA . VAL A 1 75 ? -3.134 5.943 8.060 1.00 86.25 75 VAL A CA 1
ATOM 568 C C . VAL A 1 75 ? -2.148 7.047 7.738 1.00 86.25 75 VAL A C 1
ATOM 570 O O . VAL A 1 75 ? -1.588 7.662 8.639 1.00 86.25 75 VAL A O 1
ATOM 573 N N . VAL A 1 76 ? -1.923 7.313 6.452 1.00 80.00 76 VAL A N 1
ATOM 574 C CA . VAL A 1 76 ? -0.922 8.305 6.042 1.00 80.00 76 VAL A CA 1
ATOM 575 C C . VAL A 1 76 ? -1.424 9.724 6.300 1.00 80.00 76 VAL A C 1
ATOM 577 O O . VAL A 1 76 ? -0.676 10.572 6.787 1.00 80.00 76 VAL A O 1
ATOM 580 N N . HIS A 1 77 ? -2.700 9.961 6.004 1.00 75.69 77 HIS A N 1
ATOM 581 C CA . HIS A 1 77 ? -3.337 11.257 6.161 1.00 75.69 77 HIS A CA 1
ATOM 582 C C . HIS A 1 77 ? -3.810 11.503 7.603 1.00 75.69 77 HIS A C 1
ATOM 584 O O . HIS A 1 77 ? -3.372 12.459 8.245 1.00 75.69 77 HIS A O 1
ATOM 590 N N . THR A 1 78 ? -4.660 10.625 8.135 1.00 77.19 78 THR A N 1
ATOM 591 C CA . THR A 1 78 ? -5.342 10.825 9.429 1.00 77.19 78 THR A CA 1
ATOM 592 C C . THR A 1 78 ? -4.779 9.989 10.574 1.00 77.19 78 THR A C 1
ATOM 594 O O . THR A 1 78 ? -5.117 10.240 11.729 1.00 77.19 78 THR A O 1
ATOM 597 N N . GLY A 1 79 ? -3.913 9.016 10.281 1.00 69.75 79 GLY A N 1
ATOM 598 C CA . GLY A 1 79 ? -3.386 8.098 11.284 1.00 69.75 79 GLY A CA 1
ATOM 599 C C . GLY A 1 79 ? -2.481 8.772 12.314 1.00 69.75 79 GLY A C 1
ATOM 600 O O . GLY A 1 79 ? -1.886 9.834 12.088 1.00 69.75 79 GLY A O 1
ATOM 601 N N . ASP A 1 80 ? -2.349 8.110 13.459 1.00 81.69 80 ASP A N 1
ATOM 602 C CA . ASP A 1 80 ? -1.418 8.497 14.509 1.00 81.69 80 ASP A CA 1
ATOM 603 C C . ASP A 1 80 ? 0.051 8.336 14.052 1.00 81.69 80 ASP A C 1
ATOM 605 O O . ASP A 1 80 ? 0.367 7.666 13.060 1.00 81.69 80 ASP A O 1
ATOM 609 N N . ARG A 1 81 ? 0.987 8.960 14.783 1.00 81.31 81 ARG A N 1
ATOM 610 C CA . ARG A 1 81 ? 2.419 8.938 14.428 1.00 81.31 81 ARG A CA 1
ATOM 611 C C . ARG A 1 81 ? 3.012 7.523 14.399 1.00 81.31 81 ARG A C 1
ATOM 613 O O . ARG A 1 81 ? 3.912 7.278 13.595 1.00 81.31 81 ARG A O 1
ATOM 620 N N . GLN A 1 82 ? 2.533 6.603 15.236 1.00 86.25 82 GLN A N 1
ATOM 621 C CA . GLN A 1 82 ? 3.026 5.227 15.282 1.00 86.25 82 GLN A CA 1
ATOM 622 C C . GLN A 1 82 ? 2.573 4.452 14.041 1.00 86.25 82 GLN A C 1
ATOM 624 O O . GLN A 1 82 ? 3.415 3.860 13.361 1.00 86.25 82 GLN A O 1
ATOM 629 N N . SER A 1 83 ? 1.283 4.499 13.702 1.00 85.19 83 SER A N 1
ATOM 630 C CA . SER A 1 83 ? 0.746 3.845 12.500 1.00 85.19 83 SER A CA 1
ATOM 631 C C . SER A 1 83 ? 1.402 4.386 11.222 1.00 85.19 83 SER A C 1
ATOM 633 O O . SER A 1 83 ? 1.836 3.609 10.366 1.00 85.19 83 SER A O 1
ATOM 635 N N . PHE A 1 84 ? 1.583 5.710 11.131 1.00 85.19 84 PHE A N 1
ATOM 636 C CA . PHE A 1 84 ? 2.325 6.350 10.040 1.00 85.19 84 PHE A CA 1
ATOM 637 C C . PHE A 1 84 ? 3.771 5.835 9.939 1.00 85.19 84 PHE A C 1
ATOM 639 O O . PHE A 1 84 ? 4.217 5.427 8.862 1.00 85.19 84 PHE A O 1
ATOM 646 N N . GLY A 1 85 ? 4.510 5.809 11.053 1.00 84.88 85 GLY A N 1
ATOM 647 C CA . GLY A 1 85 ? 5.897 5.335 11.093 1.00 84.88 85 GLY A CA 1
ATOM 648 C C . GLY A 1 85 ? 6.040 3.865 10.684 1.00 84.88 85 GLY A C 1
ATOM 649 O O . GLY A 1 85 ? 6.941 3.501 9.924 1.00 84.88 85 GLY A O 1
ATOM 650 N N . GLN A 1 86 ? 5.115 3.005 11.116 1.00 88.00 86 GLN A N 1
ATOM 651 C CA . GLN A 1 86 ? 5.126 1.587 10.752 1.00 88.00 86 GLN A CA 1
ATOM 652 C C . GLN A 1 86 ? 4.923 1.384 9.249 1.00 88.00 86 GLN A C 1
ATOM 654 O O . GLN A 1 86 ? 5.706 0.676 8.614 1.00 88.00 86 GLN A O 1
ATOM 659 N N . VAL A 1 87 ? 3.917 2.031 8.665 1.00 86.69 87 VAL A N 1
ATOM 660 C CA . VAL A 1 87 ? 3.613 1.920 7.232 1.00 86.69 87 VAL A CA 1
ATOM 661 C C . VAL A 1 87 ? 4.750 2.474 6.377 1.00 86.69 87 VAL A C 1
ATOM 663 O O . VAL A 1 87 ? 5.203 1.830 5.429 1.00 86.69 87 VAL A O 1
ATOM 666 N N . THR A 1 88 ? 5.280 3.635 6.745 1.00 84.75 88 THR A N 1
ATOM 667 C CA . THR A 1 88 ? 6.345 4.279 5.974 1.00 84.75 88 THR A CA 1
ATOM 668 C C . THR A 1 88 ? 7.681 3.549 6.060 1.00 84.75 88 THR A C 1
ATOM 670 O O . THR A 1 88 ? 8.359 3.406 5.040 1.00 84.75 88 THR A O 1
ATOM 673 N N . SER A 1 89 ? 8.028 2.985 7.220 1.00 87.19 89 SER A N 1
ATOM 674 C CA . SER A 1 89 ? 9.222 2.140 7.350 1.00 87.19 89 SER A CA 1
ATOM 675 C C . SER A 1 89 ? 9.159 0.905 6.439 1.00 87.19 89 SER A C 1
ATOM 677 O O . SER A 1 89 ? 10.170 0.511 5.851 1.00 87.19 89 SER A O 1
ATOM 679 N N . LYS A 1 90 ? 7.967 0.321 6.238 1.00 86.56 90 LYS A N 1
ATOM 680 C CA . LYS A 1 90 ? 7.768 -0.788 5.290 1.00 86.56 90 LYS A CA 1
ATOM 681 C C . LYS A 1 90 ? 7.989 -0.328 3.848 1.00 86.56 90 LYS A C 1
ATOM 683 O O . LYS A 1 90 ? 8.616 -1.052 3.077 1.00 86.56 90 LYS A O 1
ATOM 688 N N . PHE A 1 91 ? 7.556 0.880 3.482 1.00 83.88 91 PHE A N 1
ATOM 689 C CA . PHE A 1 91 ? 7.821 1.440 2.149 1.00 83.88 91 PHE A CA 1
ATOM 690 C C . PHE A 1 91 ? 9.291 1.690 1.883 1.00 83.88 91 PHE A C 1
ATOM 692 O O . PHE A 1 91 ? 9.794 1.328 0.820 1.00 83.88 91 PHE A O 1
ATOM 699 N N . GLN A 1 92 ? 10.001 2.252 2.854 1.00 83.00 92 GLN A N 1
ATOM 700 C CA . GLN A 1 92 ? 11.429 2.513 2.713 1.00 83.00 92 GLN A CA 1
ATOM 701 C C . GLN A 1 92 ? 12.225 1.223 2.473 1.00 83.00 92 GLN A C 1
ATOM 703 O O . GLN A 1 92 ? 13.171 1.228 1.683 1.00 83.00 92 GLN A O 1
ATOM 708 N N . LYS A 1 93 ? 11.801 0.099 3.068 1.00 85.88 93 LYS A N 1
ATOM 709 C CA . LYS A 1 93 ? 12.427 -1.223 2.886 1.00 85.88 93 LYS A CA 1
ATOM 710 C C . LYS A 1 93 ? 12.054 -1.922 1.571 1.00 85.88 93 LYS A C 1
ATOM 712 O O . LYS A 1 93 ? 12.786 -2.801 1.126 1.00 85.88 93 LYS A O 1
ATOM 717 N N . LYS A 1 94 ? 10.954 -1.545 0.911 1.00 85.12 94 LYS A N 1
ATOM 718 C CA . LYS A 1 94 ? 10.500 -2.194 -0.334 1.00 85.12 94 LYS A CA 1
ATOM 719 C C . LYS A 1 94 ? 11.396 -1.903 -1.532 1.00 85.12 94 LYS A C 1
ATOM 721 O O . LYS A 1 94 ? 11.907 -0.793 -1.672 1.00 85.12 94 LYS A O 1
ATOM 726 N N . LYS A 1 95 ? 11.505 -2.861 -2.461 1.00 87.25 95 LYS A N 1
ATOM 727 C CA . LYS A 1 95 ? 12.066 -2.603 -3.798 1.00 87.25 95 LYS A CA 1
ATOM 728 C C . LYS A 1 95 ? 11.244 -1.532 -4.519 1.00 87.25 95 LYS A C 1
ATOM 730 O O . LYS A 1 95 ? 10.023 -1.475 -4.372 1.00 87.25 95 LYS A O 1
ATOM 735 N N . ALA A 1 96 ? 11.921 -0.705 -5.311 1.00 87.00 96 ALA A N 1
ATOM 736 C CA . ALA A 1 96 ? 11.305 0.426 -5.994 1.00 87.00 96 ALA A CA 1
ATOM 737 C C . ALA A 1 96 ? 10.219 0.013 -7.008 1.00 87.00 96 ALA A C 1
ATOM 739 O O . ALA A 1 96 ? 9.278 0.774 -7.225 1.00 87.00 96 ALA A O 1
ATOM 740 N N . GLU A 1 97 ? 10.305 -1.189 -7.589 1.00 84.94 97 GLU A N 1
ATOM 741 C CA . GLU A 1 97 ? 9.287 -1.789 -8.475 1.00 84.94 97 GLU A CA 1
ATOM 742 C C . GLU A 1 97 ? 7.898 -1.898 -7.827 1.00 84.94 97 GLU A C 1
ATOM 744 O O . GLU A 1 97 ? 6.891 -1.576 -8.455 1.00 84.94 97 GLU A O 1
ATOM 749 N N . TYR A 1 98 ? 7.839 -2.222 -6.533 1.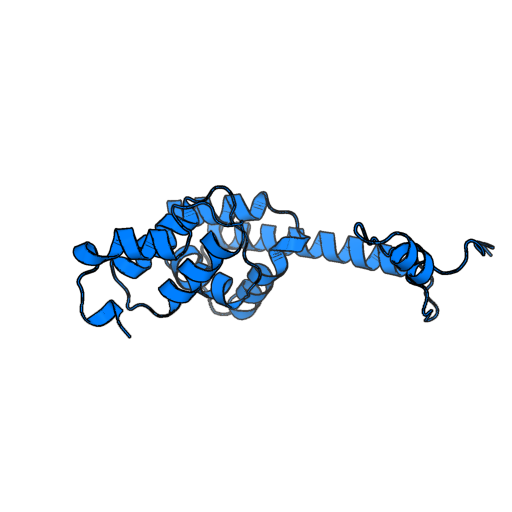00 87.25 98 TYR A N 1
ATOM 750 C CA . TYR A 1 98 ? 6.581 -2.410 -5.802 1.00 87.25 98 TYR A CA 1
ATOM 751 C C . TYR A 1 98 ? 6.000 -1.120 -5.216 1.00 87.25 98 TYR A C 1
ATOM 753 O O . TYR A 1 98 ? 5.008 -1.168 -4.489 1.00 87.25 98 TYR A O 1
ATOM 761 N N . LEU A 1 99 ? 6.616 0.035 -5.483 1.00 89.25 99 LEU A N 1
ATOM 762 C CA . LEU A 1 99 ? 6.137 1.323 -4.972 1.00 89.25 99 LEU A CA 1
ATOM 763 C C . LEU A 1 99 ? 5.091 1.982 -5.883 1.00 89.25 99 LEU A C 1
ATOM 765 O O . LEU A 1 99 ? 4.511 2.990 -5.487 1.00 89.25 99 LEU A O 1
ATOM 769 N N . LYS A 1 100 ? 4.822 1.420 -7.072 1.00 89.44 100 LYS A N 1
ATOM 770 C CA . LYS A 1 100 ? 3.915 2.011 -8.072 1.00 89.44 100 LYS A CA 1
ATOM 771 C C . LYS A 1 100 ? 2.538 2.400 -7.499 1.00 89.44 100 LYS A C 1
ATOM 773 O O . LYS A 1 100 ? 2.203 3.574 -7.641 1.00 89.44 100 LYS A O 1
ATOM 778 N N . PRO A 1 101 ? 1.780 1.516 -6.814 1.00 89.19 101 PRO A N 1
ATOM 779 C CA . PRO A 1 101 ? 0.440 1.873 -6.335 1.00 89.19 101 PRO A CA 1
ATOM 780 C C . PRO A 1 101 ? 0.439 3.048 -5.351 1.00 89.19 101 PRO A C 1
ATOM 782 O O . PRO A 1 101 ? -0.483 3.852 -5.333 1.00 89.19 101 PRO A O 1
ATOM 785 N N . TYR A 1 102 ? 1.499 3.188 -4.555 1.00 86.38 102 TYR A N 1
ATOM 786 C CA . TYR A 1 102 ? 1.623 4.265 -3.573 1.00 86.38 102 TYR A CA 1
ATOM 787 C C . TYR A 1 102 ? 1.995 5.587 -4.217 1.00 86.38 102 TYR A C 1
ATOM 789 O O . TYR A 1 102 ? 1.431 6.613 -3.861 1.00 86.38 102 TYR A O 1
ATOM 797 N N . VAL A 1 103 ? 2.932 5.568 -5.167 1.00 87.38 103 VAL A N 1
ATOM 798 C CA . VAL A 1 103 ? 3.323 6.776 -5.905 1.00 87.38 103 VAL A CA 1
ATOM 799 C C . VAL A 1 103 ? 2.139 7.326 -6.695 1.00 87.38 103 VAL A C 1
ATOM 801 O O . VAL A 1 103 ? 1.968 8.538 -6.749 1.00 87.38 103 VAL A O 1
ATOM 804 N N . GLU A 1 104 ? 1.291 6.449 -7.233 1.00 90.50 104 GLU A N 1
ATOM 805 C CA . GLU A 1 104 ? 0.050 6.837 -7.902 1.00 90.50 104 GLU A CA 1
ATOM 806 C C . GLU A 1 104 ? -0.957 7.505 -6.954 1.00 90.50 104 GLU A C 1
ATOM 808 O O . GLU A 1 104 ? -1.586 8.492 -7.317 1.00 90.50 104 GLU A O 1
ATOM 813 N N . VAL A 1 105 ? -1.102 7.014 -5.724 1.00 88.88 105 VAL A N 1
ATOM 814 C CA . VAL A 1 105 ? -1.984 7.651 -4.735 1.00 88.88 105 VAL A CA 1
ATOM 815 C C . VAL A 1 105 ? -1.395 8.973 -4.236 1.00 88.88 105 VAL A C 1
ATOM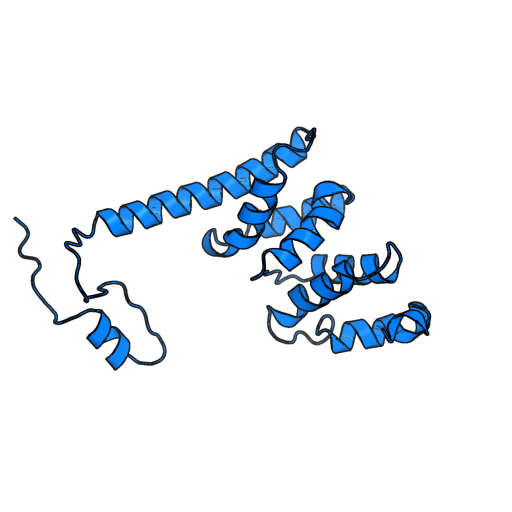 817 O O . VAL A 1 105 ? -2.112 9.965 -4.141 1.00 88.88 105 VAL A O 1
ATOM 820 N N . ILE A 1 106 ? -0.084 9.023 -3.976 1.00 83.56 106 ILE A N 1
ATOM 821 C CA . ILE A 1 106 ? 0.608 10.254 -3.572 1.00 83.56 106 ILE A CA 1
ATOM 822 C C . ILE A 1 106 ? 0.417 11.337 -4.635 1.00 83.56 106 ILE A C 1
ATOM 824 O O . ILE A 1 106 ? 0.077 12.463 -4.286 1.00 83.56 106 ILE A O 1
ATOM 828 N N . SER A 1 107 ? 0.596 11.020 -5.921 1.00 85.56 107 SER A N 1
ATOM 829 C CA . SER A 1 107 ? 0.489 12.019 -6.991 1.00 85.56 107 SER A CA 1
ATOM 830 C C . SER A 1 107 ? -0.914 12.613 -7.120 1.00 85.56 107 SER A C 1
ATOM 832 O O . SER A 1 107 ? -1.032 13.789 -7.456 1.00 85.56 107 SER A O 1
ATOM 834 N N . ARG A 1 108 ? -1.965 11.842 -6.813 1.00 87.44 108 ARG A N 1
ATOM 835 C CA . ARG A 1 108 ? -3.353 12.333 -6.807 1.00 87.44 108 ARG A CA 1
ATOM 836 C C . ARG A 1 108 ? -3.635 13.317 -5.677 1.00 87.44 108 ARG A C 1
ATOM 838 O O . ARG A 1 108 ? -4.508 14.155 -5.828 1.00 87.44 108 ARG A O 1
ATOM 845 N N . HIS A 1 109 ? -2.916 13.203 -4.563 1.00 79.81 109 HIS A N 1
ATOM 846 C CA . HIS A 1 109 ? -3.236 13.915 -3.327 1.00 79.81 109 HIS A CA 1
ATOM 847 C C . HIS A 1 109 ? -2.187 14.948 -2.907 1.00 79.81 109 HIS A C 1
ATOM 849 O O . HIS A 1 109 ? -2.398 15.675 -1.944 1.00 79.81 109 HIS A O 1
ATOM 855 N N . ILE A 1 110 ? -1.041 15.032 -3.586 1.00 75.62 110 ILE A N 1
ATOM 856 C CA . ILE A 1 110 ? 0.088 15.855 -3.131 1.00 75.62 110 ILE A CA 1
ATOM 857 C C . ILE A 1 110 ? -0.233 17.355 -3.052 1.00 75.62 110 ILE A C 1
ATOM 859 O O . ILE A 1 110 ? 0.323 18.035 -2.192 1.00 75.62 110 ILE A O 1
ATOM 863 N N . ASN A 1 111 ? -1.141 17.844 -3.901 1.00 76.38 111 ASN A N 1
ATOM 864 C CA . ASN A 1 111 ? -1.512 19.260 -3.987 1.00 76.38 111 ASN A CA 1
ATOM 865 C C . ASN A 1 111 ? -2.567 19.685 -2.957 1.00 76.38 111 ASN A C 1
ATOM 867 O O . ASN A 1 111 ? -2.719 20.876 -2.709 1.00 76.38 111 ASN A O 1
ATOM 871 N N . ASP A 1 112 ? -3.282 18.731 -2.363 1.00 72.75 112 ASP A N 1
ATOM 872 C CA . ASP A 1 112 ? -4.467 19.019 -1.548 1.00 72.75 112 ASP A CA 1
ATOM 873 C C . ASP A 1 112 ? -4.139 19.208 -0.057 1.00 72.75 112 ASP A C 1
ATOM 875 O O . ASP A 1 112 ? -5.044 19.409 0.754 1.00 72.75 112 ASP A O 1
ATOM 879 N N . TYR A 1 113 ? -2.862 19.122 0.337 1.00 66.56 113 TYR A N 1
ATOM 880 C CA . TYR A 1 113 ? -2.483 18.987 1.743 1.00 66.56 113 TYR A CA 1
ATOM 881 C C . TYR A 1 113 ? -1.390 19.949 2.205 1.00 66.56 113 TYR A C 1
ATOM 883 O O . TYR A 1 113 ? -0.338 20.084 1.581 1.00 66.56 113 TYR A O 1
ATOM 891 N N . ASP A 1 114 ? -1.635 20.537 3.378 1.00 67.38 114 ASP A N 1
ATOM 892 C CA . ASP A 1 114 ? -0.640 21.243 4.180 1.00 67.38 114 ASP A CA 1
ATOM 893 C C . ASP A 1 114 ? 0.135 20.210 5.009 1.00 67.38 114 ASP A C 1
ATOM 895 O O . ASP A 1 114 ? -0.338 19.668 6.015 1.00 67.38 114 ASP A O 1
ATOM 899 N N . TRP A 1 115 ? 1.288 19.806 4.485 1.00 66.56 115 TRP A N 1
ATOM 900 C CA . TRP A 1 115 ? 2.060 18.712 5.049 1.00 66.56 115 TRP A CA 1
ATOM 901 C C . TRP A 1 115 ? 2.922 19.203 6.207 1.00 66.56 115 TRP A C 1
ATOM 903 O O . TRP A 1 115 ? 3.744 20.099 6.035 1.00 66.56 115 TRP A O 1
ATOM 913 N N . SER A 1 116 ? 2.855 18.526 7.359 1.00 69.44 116 SER A N 1
ATOM 914 C CA . SER A 1 116 ? 3.942 18.656 8.332 1.00 69.44 116 SER A CA 1
ATOM 915 C C . SER A 1 116 ? 5.256 18.219 7.669 1.00 69.44 116 SER A C 1
ATOM 917 O O . SER A 1 116 ? 5.279 17.205 6.958 1.00 69.44 116 SER A O 1
ATOM 919 N N . GLU A 1 117 ? 6.349 18.939 7.934 1.00 67.50 117 GLU A N 1
ATOM 920 C CA . GLU A 1 117 ? 7.654 18.699 7.293 1.00 67.50 117 GLU A CA 1
ATOM 921 C C . GLU A 1 117 ? 8.078 17.218 7.358 1.00 67.50 117 GLU A C 1
ATOM 923 O O . GLU A 1 117 ? 8.498 16.637 6.353 1.00 67.50 117 GLU A O 1
ATOM 928 N N . ASP A 1 118 ? 7.848 16.565 8.503 1.00 73.44 118 ASP A N 1
ATOM 929 C CA . ASP A 1 118 ? 8.178 15.154 8.727 1.00 73.44 118 ASP A CA 1
ATOM 930 C C . ASP A 1 118 ? 7.483 14.204 7.743 1.00 73.44 118 ASP A C 1
ATOM 932 O O . ASP A 1 118 ? 8.127 13.335 7.151 1.00 73.44 118 ASP A O 1
ATOM 936 N N . ARG A 1 119 ? 6.170 14.356 7.522 1.00 76.69 119 ARG A N 1
ATOM 937 C CA . ARG A 1 119 ? 5.410 13.448 6.647 1.00 76.69 119 ARG A CA 1
ATOM 938 C C . ARG A 1 119 ? 5.786 13.667 5.189 1.00 76.69 119 ARG A C 1
ATOM 940 O O . ARG A 1 119 ? 5.989 12.700 4.453 1.00 76.69 119 ARG A O 1
ATOM 947 N N . PHE A 1 120 ? 5.945 14.930 4.800 1.00 79.50 120 PHE A N 1
ATOM 948 C CA . PHE A 1 120 ? 6.366 15.296 3.454 1.00 79.50 120 PHE A CA 1
ATOM 949 C C . PHE A 1 120 ? 7.742 14.718 3.109 1.00 79.50 120 PHE A C 1
ATOM 951 O O . PHE A 1 120 ? 7.931 14.167 2.023 1.00 79.50 120 PHE A O 1
ATOM 958 N N . SER A 1 121 ? 8.691 14.777 4.049 1.00 80.31 121 SER A N 1
ATOM 959 C CA . SER A 1 121 ? 10.052 14.267 3.849 1.00 80.31 121 SER A CA 1
ATOM 960 C C . SER A 1 121 ? 10.074 12.772 3.498 1.00 80.31 121 SER A C 1
ATOM 962 O O . SER A 1 121 ? 10.785 12.340 2.586 1.00 80.31 121 SER A O 1
ATOM 964 N N . VAL A 1 122 ? 9.226 11.983 4.159 1.00 81.56 122 VAL A N 1
ATOM 965 C CA . VAL A 1 122 ? 9.127 10.538 3.954 1.00 81.56 122 VAL A CA 1
ATOM 966 C C . VAL A 1 122 ? 8.502 10.209 2.599 1.00 81.56 122 VAL A C 1
ATOM 968 O O . VAL A 1 122 ? 9.003 9.340 1.882 1.00 81.56 122 VAL A O 1
ATOM 971 N N . LEU A 1 123 ? 7.448 10.927 2.205 1.00 81.31 123 LEU A N 1
ATOM 972 C CA . LEU A 1 123 ? 6.825 10.761 0.889 1.00 81.31 123 LEU A CA 1
ATOM 973 C C . LEU A 1 123 ? 7.780 11.158 -0.240 1.00 81.31 123 LEU A C 1
ATOM 975 O O . LEU A 1 123 ? 7.894 10.438 -1.235 1.00 81.31 123 LEU A O 1
ATOM 979 N N . LYS A 1 124 ? 8.537 12.244 -0.050 1.00 82.62 124 LYS A N 1
ATOM 980 C CA . LYS A 1 124 ? 9.594 12.666 -0.973 1.00 82.62 124 LYS A CA 1
ATOM 981 C C . LYS A 1 124 ? 10.650 11.574 -1.142 1.00 82.62 124 LYS A C 1
ATOM 983 O O . LYS A 1 124 ? 11.050 11.297 -2.270 1.00 82.62 124 LYS A O 1
ATOM 988 N N . ALA A 1 125 ? 11.052 10.903 -0.061 1.00 85.50 125 ALA A N 1
ATOM 989 C CA . ALA A 1 125 ? 11.993 9.785 -0.129 1.00 85.50 125 ALA A CA 1
ATOM 990 C C . ALA A 1 125 ? 11.436 8.589 -0.930 1.00 85.50 125 ALA A C 1
ATOM 992 O O . ALA A 1 125 ? 12.158 8.001 -1.737 1.00 85.50 125 ALA A O 1
ATOM 993 N N . ILE A 1 126 ? 10.151 8.252 -0.764 1.00 85.88 126 ILE A N 1
ATOM 994 C CA . ILE A 1 126 ? 9.477 7.185 -1.532 1.00 85.88 126 ILE A CA 1
ATOM 995 C C . ILE A 1 126 ? 9.434 7.538 -3.025 1.00 85.88 126 ILE A C 1
ATOM 997 O O . ILE A 1 126 ? 9.820 6.720 -3.865 1.00 85.88 126 ILE A O 1
ATOM 1001 N N . ALA A 1 127 ? 9.006 8.760 -3.357 1.00 85.19 127 ALA A N 1
ATOM 1002 C CA . ALA A 1 127 ? 8.938 9.242 -4.733 1.00 85.19 127 ALA A CA 1
ATOM 1003 C C . ALA A 1 127 ? 10.327 9.274 -5.391 1.00 85.19 127 ALA A C 1
ATOM 1005 O O . ALA A 1 127 ? 10.494 8.784 -6.508 1.00 85.19 127 ALA A O 1
ATOM 1006 N N . PHE A 1 128 ? 11.341 9.766 -4.674 1.00 87.44 128 PHE A N 1
ATOM 1007 C CA . PHE A 1 128 ? 12.723 9.800 -5.150 1.00 87.44 128 PHE A CA 1
ATOM 1008 C C . PHE A 1 128 ? 13.259 8.393 -5.435 1.00 87.44 128 PHE A C 1
ATOM 1010 O O . PHE A 1 128 ? 13.783 8.142 -6.517 1.00 87.44 128 PHE A O 1
ATOM 1017 N N . LYS A 1 129 ? 13.045 7.441 -4.517 1.00 90.69 129 LYS A N 1
ATOM 1018 C CA . LYS A 1 129 ? 13.445 6.039 -4.704 1.00 90.69 129 LYS A CA 1
ATOM 1019 C C . LYS A 1 129 ? 12.819 5.421 -5.958 1.00 90.69 129 LYS A C 1
ATOM 1021 O O . LYS A 1 129 ? 13.496 4.698 -6.689 1.00 90.69 129 LYS A O 1
ATOM 1026 N N . ARG A 1 130 ? 11.537 5.700 -6.223 1.00 90.62 130 ARG A N 1
ATOM 1027 C CA . ARG A 1 130 ? 10.855 5.235 -7.441 1.00 90.62 130 ARG A CA 1
ATOM 1028 C C . ARG A 1 130 ? 11.423 5.900 -8.695 1.00 90.62 130 ARG A C 1
ATOM 1030 O O . ARG A 1 130 ? 11.625 5.216 -9.694 1.00 90.62 130 ARG A O 1
ATOM 1037 N N . MET A 1 131 ? 11.676 7.204 -8.638 1.00 90.69 131 MET A N 1
ATOM 1038 C CA . MET A 1 131 ? 12.188 7.975 -9.767 1.00 90.69 131 MET A CA 1
ATOM 1039 C C . MET A 1 131 ? 13.601 7.544 -10.172 1.00 90.69 131 MET A C 1
ATOM 1041 O O . MET A 1 131 ? 13.853 7.369 -11.360 1.00 90.69 131 MET A O 1
ATOM 1045 N N . GLU A 1 132 ? 14.501 7.312 -9.217 1.00 92.62 132 GLU A N 1
ATOM 1046 C CA . GLU A 1 132 ? 15.853 6.825 -9.523 1.00 92.62 132 GLU A CA 1
ATOM 1047 C C . GLU A 1 132 ? 15.829 5.433 -10.162 1.00 92.62 132 GLU A C 1
ATOM 1049 O O . GLU A 1 132 ? 16.519 5.198 -11.151 1.00 92.62 132 GLU A O 1
ATOM 1054 N N . TRP A 1 133 ? 14.967 4.532 -9.678 1.00 93.44 133 TRP A N 1
ATOM 1055 C CA . TRP A 1 133 ? 14.769 3.235 -10.329 1.00 93.44 133 TRP A CA 1
ATOM 1056 C C . TRP A 1 133 ? 14.254 3.382 -11.764 1.00 93.44 133 TRP A C 1
ATOM 1058 O O . TRP A 1 133 ? 14.786 2.731 -12.655 1.00 93.44 133 TRP A O 1
ATOM 1068 N N . LEU A 1 134 ? 13.278 4.269 -12.005 1.00 90.81 134 LEU A N 1
ATOM 1069 C CA . LEU A 1 134 ? 12.750 4.523 -13.352 1.00 90.81 134 LEU A CA 1
ATOM 1070 C C . LEU A 1 134 ? 13.826 5.075 -14.290 1.00 90.81 134 LEU A C 1
ATOM 1072 O O . LEU A 1 134 ? 13.903 4.641 -15.431 1.00 90.81 134 LEU A O 1
ATOM 1076 N N . LYS A 1 135 ? 14.683 5.992 -13.824 1.00 90.94 135 LYS A N 1
ATOM 1077 C CA . LYS A 1 135 ? 15.801 6.508 -14.631 1.00 90.94 135 LYS A CA 1
ATOM 1078 C C . LYS A 1 135 ? 16.788 5.407 -15.001 1.00 90.94 135 LYS A C 1
ATOM 1080 O O . LYS A 1 135 ? 17.235 5.365 -16.142 1.00 90.94 135 LYS A O 1
ATOM 1085 N N . THR A 1 136 ? 17.139 4.535 -14.056 1.00 89.50 136 THR A N 1
ATOM 1086 C CA . THR A 1 136 ? 18.017 3.389 -14.333 1.00 89.50 136 THR A CA 1
ATOM 1087 C C . THR A 1 136 ? 17.369 2.429 -15.323 1.00 89.50 136 THR A C 1
ATOM 1089 O O . THR A 1 136 ? 18.042 1.960 -16.235 1.00 89.50 136 THR A O 1
ATOM 1092 N N . ASP A 1 137 ? 16.071 2.170 -15.178 1.00 85.06 137 ASP A N 1
ATOM 1093 C CA . ASP A 1 137 ? 15.338 1.268 -16.064 1.00 85.06 137 ASP A CA 1
ATOM 1094 C C . ASP A 1 137 ? 15.218 1.833 -17.487 1.00 85.06 137 ASP A C 1
ATOM 1096 O O . ASP A 1 137 ? 15.503 1.128 -18.448 1.00 85.06 137 ASP A O 1
ATOM 1100 N N . ILE A 1 138 ? 14.916 3.129 -17.627 1.00 85.69 138 ILE A N 1
ATOM 1101 C CA . ILE A 1 138 ? 14.899 3.831 -18.920 1.00 85.69 138 ILE A CA 1
ATOM 1102 C C . ILE A 1 138 ? 16.290 3.829 -19.556 1.00 85.69 138 ILE A C 1
ATOM 1104 O O . ILE A 1 138 ? 16.421 3.432 -20.702 1.00 85.69 138 ILE A O 1
ATOM 1108 N N . ARG A 1 139 ? 17.352 4.172 -18.813 1.00 84.56 139 ARG A N 1
ATOM 1109 C CA . ARG A 1 139 ? 18.727 4.124 -19.346 1.00 84.56 139 ARG A CA 1
ATOM 1110 C C . ARG A 1 139 ? 19.120 2.728 -19.810 1.00 84.56 139 ARG A C 1
ATOM 1112 O O . ARG A 1 139 ? 19.788 2.598 -20.826 1.00 84.56 139 ARG A O 1
ATOM 1119 N N . ARG A 1 140 ? 18.715 1.688 -19.075 1.00 81.56 140 ARG A N 1
ATOM 1120 C CA . ARG A 1 140 ? 18.917 0.297 -19.491 1.00 81.56 140 ARG A CA 1
ATO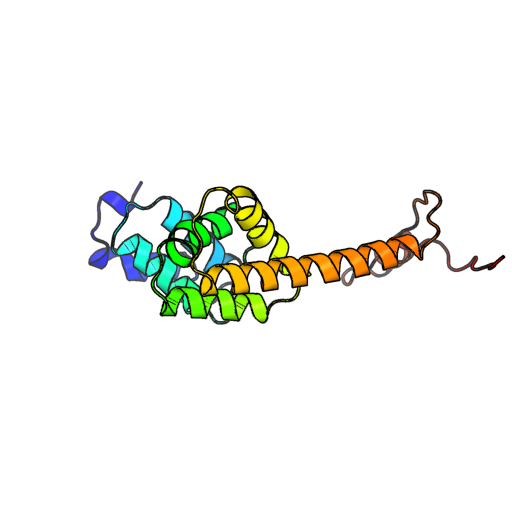M 1121 C C . ARG A 1 140 ? 18.230 0.024 -20.827 1.00 81.56 140 ARG A C 1
ATOM 1123 O O . ARG A 1 140 ? 18.821 -0.669 -21.641 1.00 81.56 140 ARG A O 1
ATOM 1130 N N . LEU A 1 141 ? 17.023 0.554 -21.036 1.00 76.75 141 LEU A N 1
ATOM 1131 C CA . LEU A 1 141 ? 16.280 0.439 -22.294 1.00 76.75 141 LEU A CA 1
ATOM 1132 C C . LEU A 1 141 ? 16.890 1.285 -23.425 1.00 76.75 141 LEU A C 1
ATOM 1134 O O . LEU A 1 141 ? 16.896 0.825 -24.556 1.00 76.75 141 LEU A O 1
ATOM 1138 N N . ASP A 1 142 ? 17.451 2.458 -23.125 1.00 73.75 142 ASP A N 1
ATOM 1139 C CA . ASP A 1 142 ? 18.110 3.335 -24.107 1.00 73.75 142 ASP A CA 1
ATOM 1140 C C . ASP A 1 142 ? 19.488 2.807 -24.545 1.00 73.75 142 ASP A C 1
ATOM 1142 O O . ASP A 1 142 ? 19.917 3.036 -25.670 1.00 73.75 142 ASP A O 1
ATOM 1146 N N . MET A 1 143 ? 20.201 2.090 -23.664 1.00 66.38 143 MET A N 1
ATOM 1147 C CA . MET A 1 143 ? 21.460 1.398 -23.998 1.00 66.38 143 MET A CA 1
ATOM 1148 C C . MET A 1 143 ? 21.255 0.243 -24.982 1.00 66.38 143 MET A C 1
ATOM 1150 O O . MET A 1 143 ? 22.210 -0.264 -25.568 1.00 66.38 143 MET A O 1
ATOM 1154 N N . VAL A 1 144 ? 20.010 -0.181 -25.155 1.00 61.81 144 VAL A N 1
ATOM 1155 C CA . VAL A 1 144 ? 19.592 -1.028 -26.257 1.00 6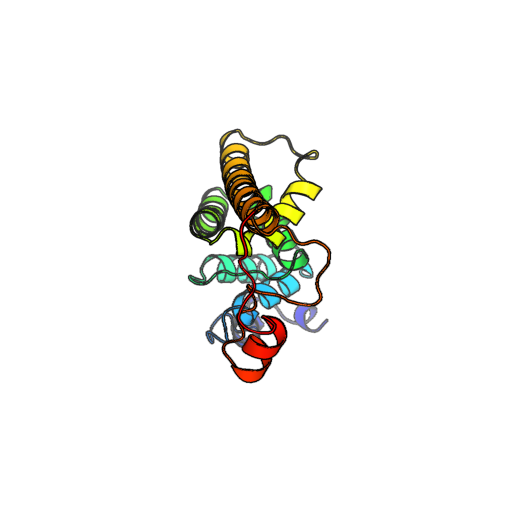1.81 144 VAL A CA 1
ATOM 1156 C C . VAL A 1 144 ? 19.241 -0.062 -27.376 1.00 61.81 144 VAL A C 1
ATOM 1158 O O . VAL A 1 144 ? 18.208 0.596 -27.310 1.00 61.81 144 VAL A O 1
ATOM 1161 N N . GLU A 1 145 ? 20.067 0.044 -28.415 1.00 55.09 145 GLU A N 1
ATOM 1162 C CA . GLU A 1 145 ? 19.610 0.631 -29.678 1.00 55.09 145 GLU A CA 1
ATOM 1163 C C . GLU A 1 145 ? 18.505 -0.270 -30.254 1.00 55.09 145 GLU A C 1
ATOM 1165 O O . GLU A 1 145 ? 18.716 -1.085 -31.148 1.00 55.09 145 GLU A O 1
ATOM 1170 N N . MET A 1 146 ? 17.297 -0.178 -29.705 1.00 54.38 146 MET A N 1
ATOM 1171 C CA . MET A 1 146 ? 16.119 -0.777 -30.294 1.00 54.38 146 MET A CA 1
ATOM 1172 C C . MET A 1 146 ? 15.613 0.178 -31.365 1.00 54.38 146 MET A C 1
ATOM 1174 O O . MET A 1 146 ? 14.641 0.908 -31.180 1.00 54.38 146 MET A O 1
ATOM 1178 N N . GLY A 1 147 ? 16.211 0.095 -32.555 1.00 55.06 147 GLY A N 1
ATOM 1179 C CA . GLY A 1 147 ? 15.341 0.083 -33.726 1.00 55.06 147 GLY A CA 1
ATOM 1180 C C . GLY A 1 147 ? 14.252 -0.952 -33.440 1.00 55.06 147 GLY A C 1
ATOM 1181 O O . GLY A 1 147 ? 14.585 -2.061 -33.020 1.00 55.06 147 GLY A O 1
ATOM 1182 N N . PHE A 1 148 ? 12.977 -0.560 -33.531 1.00 52.44 148 PHE A N 1
ATOM 1183 C CA . PHE A 1 148 ? 11.846 -1.427 -33.190 1.00 52.44 148 PHE A CA 1
ATOM 1184 C C . PHE A 1 148 ? 12.098 -2.854 -33.701 1.00 52.44 148 PHE A C 1
ATOM 1186 O O . PHE A 1 148 ? 12.228 -3.078 -34.905 1.00 52.44 148 PHE A O 1
ATOM 1193 N N . SER A 1 149 ? 12.215 -3.797 -32.769 1.00 60.84 149 SER A N 1
ATOM 1194 C CA . SER A 1 149 ? 12.487 -5.201 -33.038 1.00 60.84 149 SER A CA 1
ATOM 1195 C C . SER A 1 149 ? 11.484 -6.033 -32.260 1.00 60.84 149 SER A C 1
ATOM 1197 O O . SER A 1 149 ? 11.162 -5.729 -31.114 1.00 60.84 149 SER A O 1
ATOM 1199 N N . TRP A 1 150 ? 10.998 -7.101 -32.884 1.00 62.38 150 TRP A N 1
ATOM 1200 C CA . TRP A 1 150 ? 10.161 -8.094 -32.214 1.00 62.38 150 TRP A CA 1
ATOM 1201 C C . TRP A 1 150 ? 10.958 -8.952 -31.215 1.00 62.38 150 TRP A C 1
ATOM 1203 O O . TRP A 1 150 ? 10.360 -9.717 -30.461 1.00 62.38 150 TRP A O 1
ATOM 1213 N N . ASN A 1 151 ? 12.287 -8.794 -31.172 1.00 71.19 151 ASN A N 1
ATOM 1214 C CA . ASN A 1 151 ? 13.161 -9.462 -30.215 1.00 71.19 151 ASN A CA 1
ATOM 1215 C C . ASN A 1 151 ? 13.200 -8.685 -28.885 1.00 71.19 151 ASN A C 1
ATOM 1217 O O . ASN A 1 151 ? 13.508 -7.496 -28.840 1.00 71.19 151 ASN A O 1
ATOM 1221 N N . MET A 1 152 ? 12.946 -9.389 -27.786 1.00 73.06 152 MET A N 1
ATOM 1222 C CA . MET A 1 152 ? 13.062 -8.974 -26.389 1.00 73.06 152 MET A CA 1
ATOM 1223 C C . MET A 1 152 ? 14.303 -9.620 -25.732 1.00 73.06 152 MET A C 1
ATOM 1225 O O . MET A 1 152 ? 14.170 -10.569 -24.958 1.00 73.06 152 MET A O 1
ATOM 1229 N N . PRO A 1 153 ? 15.525 -9.105 -25.977 1.00 69.88 153 PRO A N 1
ATOM 1230 C CA . PRO A 1 153 ? 16.782 -9.667 -25.465 1.00 69.88 153 PRO A CA 1
ATOM 1231 C C . PRO A 1 153 ? 16.861 -9.761 -23.930 1.00 69.88 153 PRO A C 1
ATOM 1233 O O . PRO A 1 153 ? 17.654 -10.533 -23.399 1.00 69.88 153 PRO A O 1
ATOM 1236 N N . TYR A 1 154 ? 16.010 -9.029 -23.204 1.00 69.00 154 TYR A N 1
ATOM 1237 C CA . TYR A 1 154 ? 15.928 -9.054 -21.737 1.00 69.00 154 TYR A CA 1
ATOM 1238 C C . TYR A 1 154 ? 14.769 -9.890 -21.191 1.00 69.00 154 TYR A C 1
ATOM 1240 O O . TYR A 1 154 ? 14.496 -9.817 -19.992 1.00 69.00 154 TYR A O 1
ATOM 1248 N N . ALA A 1 155 ? 14.059 -10.649 -22.032 1.00 75.19 155 ALA A N 1
ATOM 1249 C CA . ALA A 1 155 ? 13.017 -11.548 -21.556 1.00 75.19 155 ALA A CA 1
ATOM 1250 C C . ALA A 1 155 ? 13.614 -12.526 -20.531 1.00 75.19 155 ALA A C 1
ATOM 1252 O O . ALA A 1 155 ? 14.665 -13.123 -20.769 1.00 75.19 155 ALA A O 1
ATOM 1253 N N . GLN A 1 156 ? 12.961 -12.638 -19.378 1.00 75.69 156 GLN A N 1
ATOM 1254 C CA . GLN A 1 156 ? 13.214 -13.654 -18.360 1.00 75.69 156 GLN A CA 1
ATOM 1255 C C . GLN A 1 156 ? 11.890 -14.373 -18.143 1.00 75.69 156 GLN A C 1
ATOM 1257 O O . GLN A 1 156 ? 10.882 -13.734 -17.827 1.00 75.69 156 GLN A O 1
ATOM 1262 N N . TYR A 1 157 ? 11.878 -15.673 -18.405 1.00 72.06 157 TYR A N 1
ATOM 1263 C CA . TYR A 1 157 ? 10.690 -16.502 -18.341 1.00 72.06 157 TYR A CA 1
ATOM 1264 C C . TYR A 1 157 ? 11.027 -17.818 -17.641 1.00 72.06 157 TYR A C 1
ATOM 1266 O O . TYR A 1 157 ? 11.239 -18.854 -18.265 1.00 72.06 157 TYR A O 1
ATOM 1274 N N . ASP A 1 158 ? 11.020 -17.766 -16.308 1.00 74.06 158 ASP A N 1
ATOM 1275 C CA . ASP A 1 158 ? 11.468 -18.849 -15.419 1.00 74.06 158 ASP A CA 1
ATOM 1276 C C . ASP A 1 158 ? 10.727 -20.187 -15.619 1.00 74.06 158 ASP A C 1
ATOM 1278 O O . ASP A 1 158 ? 11.214 -21.239 -15.211 1.00 74.06 158 ASP A O 1
ATOM 1282 N N . ASN A 1 159 ? 9.545 -20.156 -16.241 1.00 77.44 159 ASN A N 1
ATOM 1283 C CA . ASN A 1 159 ? 8.683 -21.324 -16.416 1.00 77.44 159 ASN A CA 1
ATOM 1284 C C . ASN A 1 159 ? 8.892 -22.066 -17.744 1.00 77.44 159 ASN A C 1
ATOM 1286 O O . ASN A 1 159 ? 8.509 -23.231 -17.833 1.00 77.44 159 ASN A O 1
ATOM 1290 N N . ASP A 1 160 ? 9.444 -21.414 -18.774 1.00 79.38 160 ASP A N 1
ATOM 1291 C CA . ASP A 1 160 ? 9.639 -22.036 -20.088 1.00 79.38 160 ASP A CA 1
ATOM 1292 C C . ASP A 1 160 ? 10.833 -21.409 -20.837 1.00 79.38 160 ASP A C 1
ATOM 1294 O O . ASP A 1 160 ? 10.703 -20.346 -21.460 1.00 79.38 160 ASP A O 1
ATOM 1298 N N . PRO A 1 161 ? 11.995 -22.089 -20.828 1.00 80.12 161 PRO A N 1
ATOM 1299 C CA . PRO A 1 161 ? 13.192 -21.637 -21.527 1.00 80.12 161 PRO A CA 1
ATOM 1300 C C . PRO A 1 161 ? 13.005 -21.494 -23.043 1.00 80.12 161 PRO A C 1
ATOM 1302 O O . PRO A 1 161 ? 13.713 -20.710 -23.672 1.00 80.12 161 PRO A O 1
ATOM 1305 N N . ALA A 1 162 ? 12.071 -22.230 -23.660 1.00 79.31 162 ALA A N 1
ATOM 1306 C CA . ALA A 1 162 ? 11.821 -22.129 -25.096 1.00 79.31 162 ALA A CA 1
ATOM 1307 C C . ALA A 1 162 ? 11.139 -20.802 -25.448 1.00 79.31 162 ALA A C 1
ATOM 1309 O O . ALA A 1 162 ? 11.489 -20.175 -26.448 1.00 79.31 162 ALA A O 1
ATOM 1310 N N . VAL A 1 163 ? 10.218 -20.345 -24.595 1.00 77.38 163 VAL A N 1
ATOM 1311 C CA . VAL A 1 163 ? 9.586 -19.027 -24.722 1.00 77.38 163 VAL A CA 1
ATOM 1312 C C . VAL A 1 163 ? 10.613 -17.929 -24.465 1.00 77.38 163 VAL A C 1
ATOM 1314 O O . VAL A 1 163 ? 10.703 -16.995 -25.254 1.00 77.38 163 VAL A O 1
ATOM 1317 N N . GLU A 1 164 ? 11.440 -18.057 -23.424 1.00 80.50 164 GLU A N 1
ATOM 1318 C CA . GLU A 1 164 ? 12.526 -17.106 -23.152 1.00 80.50 164 GLU A CA 1
ATOM 1319 C C . GLU A 1 164 ? 13.474 -16.956 -24.354 1.00 80.50 164 GLU A C 1
ATOM 1321 O O . GLU A 1 164 ? 13.739 -15.838 -24.799 1.00 80.50 164 GLU A O 1
ATOM 1326 N N . ASN A 1 165 ? 13.924 -18.072 -24.932 1.00 79.31 165 ASN A N 1
ATOM 1327 C CA . ASN A 1 165 ? 14.830 -18.073 -26.080 1.00 79.31 165 ASN A CA 1
ATOM 1328 C C . ASN A 1 165 ? 14.169 -17.530 -27.356 1.00 79.31 165 ASN A C 1
ATOM 1330 O O . ASN A 1 165 ? 14.786 -16.753 -28.081 1.00 79.31 165 ASN A O 1
ATOM 1334 N N . ALA A 1 166 ? 12.906 -17.883 -27.620 1.00 78.81 166 ALA A N 1
ATOM 1335 C CA . ALA A 1 166 ? 12.161 -17.352 -28.761 1.00 78.81 166 ALA A CA 1
ATOM 1336 C C . ALA A 1 166 ? 11.967 -15.833 -28.661 1.00 78.81 166 ALA A C 1
ATOM 1338 O O . ALA A 1 166 ? 12.102 -15.125 -29.657 1.00 78.81 166 ALA A O 1
ATOM 1339 N N . LEU A 1 167 ? 11.687 -15.331 -27.455 1.00 77.06 167 LEU A N 1
ATOM 1340 C CA . LEU A 1 167 ? 11.534 -13.904 -27.204 1.00 77.06 167 LEU A CA 1
ATOM 1341 C C . LEU A 1 167 ? 12.866 -13.164 -27.312 1.00 77.06 167 LEU A C 1
ATOM 1343 O O . LEU A 1 167 ? 12.873 -12.053 -27.822 1.00 77.06 167 LEU A O 1
ATOM 1347 N N . ARG A 1 168 ? 13.994 -13.751 -26.899 1.00 79.81 168 ARG A N 1
ATOM 1348 C CA . ARG A 1 168 ? 15.319 -13.121 -27.049 1.00 79.81 168 ARG A CA 1
ATOM 1349 C C . ARG A 1 168 ? 15.769 -12.975 -28.505 1.00 79.81 168 ARG A C 1
ATOM 1351 O O . ARG A 1 168 ? 16.564 -12.082 -28.794 1.00 79.81 168 ARG A O 1
ATOM 1358 N N . GLY A 1 169 ? 15.207 -13.777 -29.408 1.00 69.69 169 GLY A N 1
ATOM 1359 C CA . GLY A 1 169 ? 15.614 -13.839 -30.808 1.00 69.69 169 GLY A CA 1
ATOM 1360 C C . GLY A 1 169 ? 16.876 -14.693 -31.005 1.00 69.69 169 GLY A C 1
ATOM 1361 O O . GLY A 1 169 ? 17.443 -15.197 -30.035 1.00 69.69 169 GLY A O 1
ATOM 1362 N N . PRO A 1 170 ? 17.315 -14.904 -32.258 1.00 68.56 170 PRO A N 1
ATOM 1363 C CA . PRO A 1 170 ? 18.499 -15.708 -32.550 1.00 68.56 170 PRO A CA 1
ATOM 1364 C C . PRO A 1 170 ? 19.752 -15.111 -31.893 1.00 68.56 170 PRO A C 1
ATOM 1366 O O . PRO A 1 170 ? 19.948 -13.895 -31.898 1.00 68.56 170 PRO A O 1
ATOM 1369 N N . GLU A 1 171 ? 20.613 -15.966 -31.339 1.00 58.84 171 GLU A N 1
ATOM 1370 C CA . GLU A 1 171 ? 21.908 -15.531 -30.817 1.00 58.84 171 GLU A CA 1
ATOM 1371 C C . GLU A 1 171 ? 22.758 -14.969 -31.973 1.00 58.84 171 GLU A C 1
ATOM 1373 O O . GLU A 1 171 ? 23.035 -15.678 -32.936 1.00 58.84 171 GLU A O 1
ATOM 1378 N N . GLN A 1 172 ? 23.200 -13.713 -31.821 1.00 47.69 172 GLN A N 1
ATOM 1379 C CA . GLN A 1 172 ? 24.135 -12.932 -32.656 1.00 47.69 172 GLN A CA 1
ATOM 1380 C C . GLN A 1 172 ? 23.532 -11.970 -33.697 1.00 47.69 172 GLN A C 1
ATOM 1382 O O . GLN A 1 172 ? 23.105 -12.356 -34.778 1.00 47.69 172 GLN A O 1
ATOM 1387 N N . SER A 1 173 ? 23.661 -10.670 -33.401 1.00 39.56 173 SER A N 1
ATOM 1388 C CA . SER A 1 173 ? 24.609 -9.816 -34.135 1.00 39.56 173 SER A CA 1
ATOM 1389 C C . SER A 1 173 ? 24.942 -8.561 -33.313 1.00 39.56 173 SER A C 1
ATOM 1391 O O . SER A 1 173 ? 24.428 -7.475 -33.556 1.00 39.56 173 SER A O 1
ATOM 1393 N N . THR A 1 174 ? 25.813 -8.692 -32.309 1.00 43.72 174 THR A N 1
ATOM 1394 C CA . THR A 1 174 ? 26.620 -7.553 -31.837 1.00 43.72 174 THR A CA 1
ATOM 1395 C C . THR A 1 174 ? 27.780 -7.363 -32.809 1.00 43.72 174 THR A C 1
ATOM 1397 O O . THR A 1 174 ? 28.912 -7.730 -32.512 1.00 43.72 174 THR A O 1
ATOM 1400 N N . GLU A 1 175 ? 27.500 -6.805 -33.985 1.00 36.03 175 GLU A N 1
ATOM 1401 C CA . GLU A 1 175 ? 28.506 -5.996 -34.670 1.00 36.03 175 GLU A CA 1
ATOM 1402 C C . GLU A 1 175 ? 28.319 -4.564 -34.179 1.00 36.03 175 GLU A C 1
ATOM 1404 O O . GLU A 1 175 ? 27.444 -3.831 -34.630 1.00 36.03 175 GLU A O 1
ATOM 1409 N N . VAL A 1 176 ? 29.120 -4.209 -33.176 1.00 39.16 176 VAL A N 1
ATOM 1410 C CA . VAL A 1 176 ? 29.305 -2.825 -32.746 1.00 39.16 176 VAL A CA 1
ATOM 1411 C C . VAL A 1 176 ? 29.959 -2.075 -33.907 1.00 39.16 176 VAL A C 1
ATOM 1413 O O . VAL A 1 176 ? 31.051 -2.453 -34.339 1.00 39.16 176 VAL A O 1
ATOM 1416 N N . LYS A 1 177 ? 29.296 -1.033 -34.409 1.00 33.22 177 LYS A N 1
ATOM 1417 C CA . LYS A 1 177 ? 29.919 0.019 -35.218 1.00 33.22 177 LYS A CA 1
ATOM 1418 C C . LYS A 1 177 ? 30.078 1.278 -34.386 1.00 33.22 177 LYS A C 1
ATOM 1420 O O . LYS A 1 177 ? 29.158 1.563 -33.593 1.00 33.22 177 LYS A O 1
#

Organism: NCBI:txid4795

Sequence (177 aa):
MMIRAYAWSEIGVVGMKVMGIEANYGMTYGVELPLLVAGELDDGEAKQAFIGAVIRKEHFQLSSATAAEVMWKNVVHTGDRQSFGQVTSKFQKKKAEYLKPYVEVISRHINDYDWSEDRFSVLKAIAFKRMEWLKTDIRRLDMVEMGFSWNMPYAQYDNDPAVENALRGPEQSTEVK

Radius of gyration: 21.25 Å; chains: 1; bounding box: 57×43×54 Å

pLDDT: mean 78.7, std 12.91, range [33.22, 93.44]

Foldseek 3Di:
DVCVVDDCVVCVVVVLVVQCLPVCDDLESNAQVLLLVLVVDDPDDSSCSSLVSNLPDPRHAYPALNSLLSCCVDPLPPNDPVSNVSVLVSLLPDQLVRLVSNLVNCVVCVVVDDDDPVSVVSNVSSNVNNVVVVVVVVVVVVVPPDPPDQADLPDDDPPDVVVSDVNNPDPDDPPPD

Secondary structure (DSSP, 8-state):
-GGGGS-HHHHHHHHHHHTTTTT--TTTHHHHHHHHHHHTSPSSHHHHHHHHHHHH-SS-----HHHHHHHIIIIIISS-HHHHHHHHHHHHHS-GGGGHHHHHHHHHHTTS----HHHHHHHHHHHHHHHHHHHHHHHHHHTS---S-S--TT---TT-HHHHHHHH-SS------